Protein AF-A0A699URT3-F1 (afdb_monomer)

Structure (mmCIF, N/CA/C/O backbone):
data_AF-A0A699URT3-F1
#
_entry.id   AF-A0A699URT3-F1
#
loop_
_atom_site.group_PDB
_atom_site.id
_atom_site.type_symbol
_atom_site.label_atom_id
_atom_site.label_alt_id
_atom_site.label_comp_id
_atom_site.label_asym_id
_atom_site.label_entity_id
_atom_site.label_seq_id
_atom_site.pdbx_PDB_ins_code
_atom_site.Cartn_x
_atom_site.Cartn_y
_atom_site.Cartn_z
_atom_site.occupancy
_atom_site.B_iso_or_equiv
_atom_site.auth_seq_id
_atom_site.auth_comp_id
_atom_site.auth_asym_id
_atom_site.auth_atom_id
_atom_site.pdbx_PDB_model_num
ATOM 1 N N . MET A 1 1 ? 2.786 -11.231 -9.182 1.00 85.75 1 MET A N 1
ATOM 2 C CA . MET A 1 1 ? 2.838 -10.419 -7.949 1.00 85.75 1 MET A CA 1
ATOM 3 C C . MET A 1 1 ? 1.436 -10.346 -7.384 1.00 85.75 1 MET A C 1
ATOM 5 O O . MET A 1 1 ? 0.506 -10.224 -8.167 1.00 85.75 1 MET A O 1
ATOM 9 N N . VAL A 1 2 ? 1.276 -10.457 -6.072 1.00 87.81 2 VAL A N 1
ATOM 10 C CA . VAL A 1 2 ? -0.010 -10.226 -5.401 1.00 87.81 2 VAL A CA 1
ATOM 11 C C . VAL A 1 2 ? 0.195 -9.048 -4.465 1.00 87.81 2 VAL A C 1
ATOM 13 O O . VAL A 1 2 ? 1.215 -9.009 -3.779 1.00 87.81 2 VAL A O 1
ATOM 16 N N . SER A 1 3 ? -0.724 -8.092 -4.506 1.00 89.94 3 SER A N 1
ATOM 17 C CA . SER A 1 3 ? -0.777 -6.948 -3.606 1.00 89.94 3 SER A CA 1
ATOM 18 C C . SER A 1 3 ? -2.126 -6.886 -2.899 1.00 89.94 3 SER A C 1
ATOM 20 O O . SER A 1 3 ? -3.104 -7.464 -3.379 1.00 89.94 3 SER A O 1
ATOM 22 N N . ARG A 1 4 ? -2.176 -6.212 -1.751 1.00 89.62 4 ARG A N 1
ATOM 23 C CA . ARG A 1 4 ? -3.406 -5.988 -0.987 1.00 89.62 4 ARG A CA 1
ATOM 24 C C . ARG A 1 4 ? -3.697 -4.499 -0.954 1.00 89.62 4 ARG A C 1
ATOM 26 O O . ARG A 1 4 ? -2.867 -3.749 -0.473 1.00 89.62 4 ARG A O 1
ATOM 33 N N . MET A 1 5 ? -4.827 -4.070 -1.493 1.00 90.25 5 MET A N 1
ATOM 34 C CA . MET A 1 5 ? -5.287 -2.688 -1.345 1.00 90.25 5 MET A CA 1
ATOM 35 C C . MET A 1 5 ? -6.017 -2.594 -0.014 1.00 90.25 5 MET A C 1
ATOM 37 O O . MET A 1 5 ? -6.822 -3.472 0.272 1.00 90.25 5 MET A O 1
ATOM 41 N N . THR A 1 6 ? -5.704 -1.598 0.811 1.00 89.19 6 THR A N 1
ATOM 42 C CA . THR A 1 6 ? -6.333 -1.441 2.127 1.00 89.19 6 THR A CA 1
ATOM 43 C C . THR A 1 6 ? -7.183 -0.195 2.186 1.00 89.19 6 THR A C 1
ATOM 45 O O . THR A 1 6 ? -6.766 0.849 1.699 1.00 89.19 6 THR A O 1
ATOM 48 N N . ASP A 1 7 ? -8.314 -0.288 2.867 1.00 88.44 7 ASP A N 1
ATOM 49 C CA . ASP A 1 7 ? -9.131 0.870 3.206 1.00 88.44 7 ASP A CA 1
ATOM 50 C C . ASP A 1 7 ? -9.565 0.803 4.672 1.00 88.44 7 ASP A C 1
ATOM 52 O O . ASP A 1 7 ? -9.723 -0.285 5.240 1.00 88.44 7 ASP A O 1
ATOM 56 N N . PHE A 1 8 ? -9.734 1.970 5.293 1.00 87.19 8 PHE A N 1
ATOM 57 C CA . PHE A 1 8 ? -10.317 2.082 6.624 1.00 87.19 8 PHE A CA 1
ATOM 58 C C . PHE A 1 8 ? -11.754 2.575 6.491 1.00 87.19 8 PHE A C 1
ATOM 60 O O . PHE A 1 8 ? -12.019 3.746 6.227 1.00 87.19 8 PHE A O 1
ATOM 67 N N . THR A 1 9 ? -12.686 1.645 6.657 1.00 85.88 9 THR A N 1
ATOM 68 C CA . THR A 1 9 ? -14.095 1.869 6.337 1.00 85.88 9 THR A CA 1
ATOM 69 C C . THR A 1 9 ? -14.813 2.746 7.359 1.00 85.88 9 THR A C 1
ATOM 71 O O . THR A 1 9 ? -14.392 2.889 8.508 1.00 85.88 9 THR A O 1
ATOM 74 N N . SER A 1 10 ? -15.991 3.252 6.982 1.00 81.94 10 SER A N 1
ATOM 75 C CA . SER A 1 10 ? -16.908 3.939 7.904 1.00 81.94 10 SER A CA 1
ATOM 76 C C . SER A 1 10 ? -17.372 3.073 9.081 1.00 81.94 10 SER A C 1
ATOM 78 O O . SER A 1 10 ? -17.813 3.612 10.094 1.00 81.94 10 SER A O 1
ATOM 80 N N . ASP A 1 11 ? -17.274 1.747 8.957 1.00 82.00 11 ASP A N 1
ATOM 81 C CA . ASP A 1 11 ? -17.579 0.798 10.032 1.00 82.00 11 ASP A CA 1
ATOM 82 C C . ASP A 1 11 ? -16.420 0.643 11.035 1.00 82.00 11 ASP A C 1
ATOM 84 O O . ASP A 1 11 ? -16.544 -0.104 12.009 1.00 82.00 11 ASP A O 1
ATOM 88 N N . LEU A 1 12 ? -15.336 1.412 10.850 1.00 82.75 12 LEU A N 1
ATOM 89 C CA . LEU A 1 12 ? -14.148 1.453 11.706 1.00 82.75 12 LEU A CA 1
ATOM 90 C C . LEU A 1 12 ? -13.385 0.122 11.691 1.00 82.75 12 LEU A C 1
ATOM 92 O O . LEU A 1 12 ? -12.865 -0.326 12.715 1.00 82.75 12 LEU A O 1
ATOM 96 N N . GLU A 1 13 ? -13.356 -0.512 10.519 1.00 83.50 13 GLU A N 1
ATOM 97 C CA . GLU A 1 13 ? -12.686 -1.781 10.251 1.00 83.50 13 GLU A CA 1
ATOM 98 C C . GLU A 1 13 ? -11.796 -1.656 9.009 1.00 83.50 13 GLU A C 1
ATOM 100 O O . GLU A 1 13 ? -12.086 -0.889 8.085 1.00 83.50 13 GLU A O 1
ATOM 105 N N . ILE A 1 14 ? -10.714 -2.439 8.985 1.00 86.88 14 ILE A N 1
ATOM 106 C CA . ILE A 1 14 ? -9.826 -2.529 7.823 1.00 86.88 14 ILE A CA 1
ATOM 107 C C . ILE A 1 14 ? -10.409 -3.515 6.816 1.00 86.88 14 ILE A C 1
ATOM 109 O O . ILE A 1 14 ? -10.566 -4.705 7.124 1.00 86.88 14 ILE A O 1
ATOM 113 N N . ASN A 1 15 ? -10.628 -3.036 5.598 1.00 88.06 15 ASN A N 1
ATOM 114 C CA . ASN A 1 15 ? -10.869 -3.879 4.436 1.00 88.06 15 ASN A CA 1
ATOM 115 C C . ASN A 1 15 ? -9.570 -4.095 3.663 1.00 88.06 15 ASN A C 1
ATOM 117 O O . ASN A 1 15 ? -8.697 -3.225 3.644 1.00 88.06 15 ASN A O 1
ATOM 121 N N . ASP A 1 16 ? -9.428 -5.284 3.076 1.00 88.62 16 ASP A N 1
ATOM 122 C CA . ASP A 1 16 ? -8.301 -5.604 2.209 1.00 88.62 16 ASP A CA 1
ATOM 123 C C . ASP A 1 16 ? -8.732 -6.393 0.974 1.00 88.62 16 ASP A C 1
ATOM 125 O O . ASP A 1 16 ? -9.229 -7.514 1.094 1.00 88.62 16 ASP A O 1
ATOM 129 N N . ASP A 1 17 ? -8.455 -5.834 -0.202 1.00 90.31 17 ASP A N 1
ATOM 130 C CA . ASP A 1 17 ? -8.820 -6.419 -1.491 1.00 90.31 17 ASP A CA 1
ATOM 131 C C . ASP A 1 17 ? -7.587 -6.894 -2.248 1.00 90.31 17 ASP A C 1
ATOM 133 O O . ASP A 1 17 ? -6.513 -6.281 -2.222 1.00 90.31 17 ASP A O 1
ATOM 137 N N . GLN A 1 18 ? -7.703 -8.054 -2.898 1.00 90.62 18 GLN A N 1
ATOM 138 C CA . GLN A 1 18 ? -6.576 -8.643 -3.606 1.00 90.62 18 GLN A CA 1
ATOM 139 C C . GLN A 1 18 ? -6.409 -8.018 -4.992 1.00 90.62 18 GLN A C 1
ATOM 141 O O . GLN A 1 18 ? -7.290 -8.113 -5.840 1.00 90.62 18 GLN A O 1
ATOM 146 N N . LEU A 1 19 ? -5.211 -7.503 -5.266 1.00 92.31 19 LEU A N 1
ATOM 147 C CA . LEU A 1 19 ? -4.775 -7.116 -6.601 1.00 92.31 19 LEU A CA 1
ATOM 148 C C . LEU A 1 19 ? -3.691 -8.080 -7.089 1.00 92.31 19 LEU A C 1
ATOM 150 O O . LEU A 1 19 ? -2.553 -8.067 -6.616 1.00 92.31 19 LEU A O 1
ATOM 154 N N . SER A 1 20 ? -4.015 -8.918 -8.069 1.00 93.62 20 SER A N 1
ATOM 155 C CA . SER A 1 20 ? -3.034 -9.814 -8.691 1.00 93.62 20 SER A CA 1
ATOM 156 C C . SER A 1 20 ? -2.477 -9.178 -9.958 1.00 93.62 20 SER A C 1
ATOM 158 O O . SER A 1 20 ? -3.224 -8.873 -10.880 1.00 93.62 20 SER A O 1
ATOM 160 N N . ILE A 1 21 ? -1.159 -9.003 -10.019 1.00 93.94 21 ILE A N 1
ATOM 161 C CA . ILE A 1 21 ? -0.447 -8.353 -11.122 1.00 93.94 21 ILE A CA 1
ATOM 162 C C . ILE A 1 21 ? 0.454 -9.376 -11.815 1.00 93.94 21 ILE A C 1
ATOM 164 O O . ILE A 1 21 ? 1.344 -9.974 -11.197 1.00 93.94 21 ILE A O 1
ATOM 168 N N . PHE A 1 22 ? 0.269 -9.539 -13.120 1.00 93.56 22 PHE A N 1
ATOM 169 C CA . PHE A 1 22 ? 1.119 -10.349 -13.983 1.00 93.56 22 PHE A CA 1
ATOM 170 C C . PHE A 1 22 ? 1.717 -9.475 -15.084 1.00 93.56 22 PHE A C 1
ATOM 172 O O . PHE A 1 22 ? 0.995 -8.766 -15.777 1.00 93.56 22 PHE A O 1
ATOM 179 N N . THR A 1 23 ? 3.038 -9.503 -15.243 1.00 91.06 23 THR A N 1
ATOM 180 C CA . THR A 1 23 ? 3.749 -8.655 -16.207 1.00 91.06 23 THR A CA 1
ATOM 181 C C . THR A 1 23 ? 4.506 -9.509 -17.212 1.00 91.06 23 THR A C 1
ATOM 183 O O . THR A 1 23 ? 5.104 -10.524 -16.855 1.00 91.06 23 THR A O 1
ATOM 186 N N . GLY A 1 24 ? 4.450 -9.099 -18.474 1.00 88.62 24 GLY A N 1
ATOM 187 C CA . GLY A 1 24 ? 5.199 -9.689 -19.575 1.00 88.62 24 GLY A CA 1
ATOM 188 C C . GLY A 1 24 ? 6.037 -8.641 -20.312 1.00 88.62 24 GLY A C 1
ATOM 189 O O . GLY A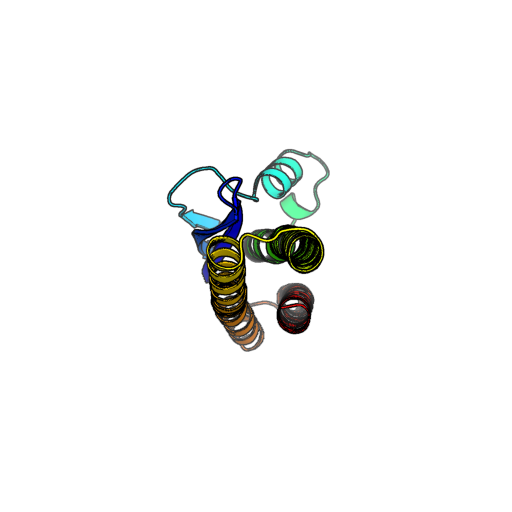 1 24 ? 6.142 -7.496 -19.864 1.00 88.62 24 GLY A O 1
ATOM 190 N N . PRO A 1 25 ? 6.605 -8.988 -21.481 1.00 86.75 25 PRO A N 1
ATOM 191 C CA . PRO A 1 25 ? 7.518 -8.107 -22.217 1.00 86.75 25 PRO A CA 1
ATOM 192 C C . PRO A 1 25 ? 6.926 -6.741 -22.594 1.00 86.75 25 PRO A C 1
ATOM 194 O O . PRO A 1 25 ? 7.654 -5.760 -22.706 1.00 86.75 25 PRO A O 1
ATOM 197 N N . ASN A 1 26 ? 5.609 -6.669 -22.804 1.00 91.00 26 ASN A N 1
ATOM 198 C CA . ASN A 1 26 ? 4.914 -5.464 -23.264 1.00 91.00 26 ASN A CA 1
ATOM 199 C C . ASN A 1 26 ? 3.485 -5.317 -22.712 1.00 91.00 26 ASN A C 1
ATOM 201 O O . ASN A 1 26 ? 2.716 -4.505 -23.221 1.00 91.00 26 ASN A O 1
ATOM 205 N N . TYR A 1 27 ? 3.112 -6.098 -21.699 1.00 92.44 27 TYR A N 1
ATOM 206 C CA . TYR A 1 27 ? 1.777 -6.057 -21.110 1.00 92.44 27 TYR A CA 1
ATOM 207 C C . TYR A 1 27 ? 1.837 -6.194 -19.593 1.00 92.44 27 TYR A C 1
ATOM 209 O O . TYR A 1 27 ? 2.775 -6.773 -19.044 1.00 92.44 27 TYR A O 1
ATOM 217 N N . VAL A 1 28 ? 0.797 -5.686 -18.939 1.00 94.69 28 VAL A N 1
ATOM 218 C CA . VAL A 1 28 ? 0.508 -5.921 -17.526 1.00 94.69 28 VAL A CA 1
ATOM 219 C C . VAL A 1 28 ? -0.959 -6.317 -17.425 1.00 94.69 28 VAL A C 1
ATOM 221 O O . VAL A 1 28 ? -1.824 -5.619 -17.950 1.00 94.69 28 VAL A O 1
ATOM 224 N N . LEU A 1 29 ? -1.225 -7.457 -16.798 1.00 95.12 29 LEU A N 1
ATOM 225 C CA . LEU A 1 29 ? -2.560 -7.945 -16.481 1.00 95.12 29 LEU A CA 1
ATOM 226 C C . LEU A 1 29 ? -2.803 -7.736 -14.990 1.00 95.12 29 LEU A C 1
ATOM 228 O O . LEU A 1 29 ? -1.973 -8.138 -14.172 1.00 95.12 29 LEU A O 1
ATOM 232 N N . CYS A 1 30 ? -3.940 -7.134 -14.659 1.00 93.75 30 CYS A N 1
ATOM 233 C CA . CYS A 1 30 ? -4.399 -6.942 -13.291 1.00 93.75 30 CYS A CA 1
ATOM 234 C C . CYS A 1 30 ? -5.710 -7.700 -13.091 1.00 93.75 30 CYS A C 1
ATOM 236 O O . CYS A 1 30 ? -6.601 -7.615 -13.937 1.00 93.75 30 CYS A O 1
ATOM 238 N N . PHE A 1 31 ? -5.822 -8.414 -11.977 1.00 93.00 31 PHE A N 1
ATOM 239 C CA . PHE A 1 31 ? -7.044 -9.082 -11.540 1.00 93.00 31 PHE A CA 1
ATOM 240 C C . PHE A 1 31 ? -7.416 -8.538 -10.165 1.00 93.00 31 PHE A C 1
ATOM 242 O O . PHE A 1 31 ? -6.572 -8.542 -9.268 1.00 93.00 31 PHE A O 1
ATOM 249 N N . GLN A 1 32 ? -8.653 -8.074 -10.039 1.00 90.56 32 GLN A N 1
ATOM 250 C CA . GLN A 1 32 ? -9.235 -7.494 -8.833 1.00 90.56 32 GLN A CA 1
ATOM 251 C C . GLN A 1 32 ? -10.646 -8.052 -8.650 1.00 90.56 32 GLN A C 1
ATOM 253 O O . GLN A 1 32 ? -11.290 -8.405 -9.644 1.00 90.56 32 GLN A O 1
ATOM 258 N N . ASP A 1 33 ? -11.083 -8.166 -7.398 1.00 82.25 33 ASP A N 1
ATOM 259 C CA . ASP A 1 33 ? -12.392 -8.731 -7.057 1.00 82.25 33 ASP A CA 1
ATOM 260 C C . ASP A 1 33 ? -13.530 -7.724 -7.312 1.00 82.25 33 ASP A C 1
ATOM 262 O O . ASP A 1 33 ? -14.583 -8.105 -7.828 1.00 82.25 33 ASP A O 1
ATOM 266 N N . ASP A 1 34 ? -13.293 -6.435 -7.054 1.00 82.69 34 ASP A N 1
ATOM 267 C CA . ASP A 1 34 ? -14.198 -5.330 -7.376 1.00 82.69 34 ASP A CA 1
ATOM 268 C C . ASP A 1 34 ? -13.460 -4.138 -8.034 1.00 82.69 34 ASP A C 1
ATOM 270 O O . ASP A 1 34 ? -12.318 -4.257 -8.484 1.00 82.69 34 ASP A O 1
ATOM 274 N N . TYR A 1 35 ? -14.154 -3.011 -8.219 1.00 78.19 35 TYR A N 1
ATOM 275 C CA . TYR A 1 35 ? -13.610 -1.794 -8.840 1.00 78.19 35 TYR A CA 1
ATOM 276 C C . TYR A 1 35 ? -13.411 -0.638 -7.845 1.00 78.19 35 TYR A C 1
ATOM 278 O O . TYR A 1 35 ? -13.098 0.470 -8.288 1.00 78.19 35 TYR A O 1
ATOM 286 N N . ASP A 1 36 ? -13.566 -0.879 -6.540 1.00 82.50 36 ASP A N 1
ATOM 287 C CA . ASP A 1 36 ? -13.221 0.104 -5.508 1.00 82.50 36 ASP A CA 1
ATOM 288 C C . ASP A 1 36 ? -11.714 0.004 -5.230 1.00 82.50 36 ASP A C 1
ATOM 290 O O . ASP A 1 36 ? -11.244 -0.658 -4.313 1.00 82.50 36 ASP A O 1
ATOM 294 N N . ASP A 1 37 ? -10.922 0.642 -6.097 1.00 86.94 37 ASP A N 1
ATOM 295 C CA . ASP A 1 37 ? -9.463 0.552 -6.071 1.00 86.94 37 ASP A CA 1
ATOM 296 C C . ASP A 1 37 ? -8.759 1.907 -5.923 1.00 86.94 37 ASP A C 1
ATOM 298 O O . ASP A 1 37 ? -9.271 2.976 -6.263 1.00 86.94 37 ASP A O 1
ATOM 302 N N . CYS A 1 38 ? -7.505 1.863 -5.469 1.00 88.94 38 CYS A N 1
ATOM 303 C CA . CYS A 1 38 ? -6.652 3.044 -5.344 1.00 88.94 38 CYS A CA 1
ATOM 304 C C . CYS A 1 38 ? -5.955 3.442 -6.664 1.00 88.94 38 CYS A C 1
ATOM 306 O O . CYS A 1 38 ? -5.127 4.358 -6.701 1.00 88.94 38 CYS A O 1
ATOM 308 N N . LEU A 1 39 ? -6.276 2.783 -7.786 1.00 91.19 39 LEU A N 1
ATOM 309 C CA . LEU A 1 39 ? -5.504 2.870 -9.031 1.00 91.19 39 LEU A CA 1
ATOM 310 C C . LEU A 1 39 ? -5.900 4.058 -9.916 1.00 91.19 39 LEU A C 1
ATOM 312 O O . LEU A 1 39 ? -5.243 4.318 -10.932 1.00 91.19 39 LEU A O 1
ATOM 316 N N . GLU A 1 40 ? -6.934 4.820 -9.555 1.00 91.12 40 GLU A N 1
ATOM 317 C CA . GLU A 1 40 ? -7.417 5.948 -10.360 1.00 91.12 40 GLU A CA 1
ATOM 318 C C . GLU A 1 40 ? -6.340 7.024 -10.568 1.00 91.12 40 GLU A C 1
ATOM 320 O O . GLU A 1 40 ? -6.227 7.604 -11.652 1.00 91.12 40 GLU A O 1
ATOM 325 N N . VAL A 1 41 ? -5.462 7.224 -9.578 1.00 90.00 41 VAL A N 1
ATOM 326 C CA . VAL A 1 41 ? -4.291 8.108 -9.695 1.00 90.00 41 VAL A CA 1
ATOM 327 C C . VAL A 1 41 ? -3.393 7.664 -10.854 1.00 90.00 41 VAL A C 1
ATOM 329 O O . VAL A 1 41 ? -2.956 8.488 -11.665 1.00 90.00 41 VAL A O 1
ATOM 332 N N . LEU A 1 42 ? -3.161 6.357 -10.991 1.00 90.94 42 LEU A N 1
ATOM 333 C CA . LEU A 1 42 ? -2.364 5.794 -12.074 1.00 90.94 42 LEU A CA 1
ATOM 334 C C . LEU A 1 42 ? -3.091 5.887 -13.422 1.00 90.94 42 LEU A C 1
ATOM 336 O O . LEU A 1 42 ? -2.477 6.259 -14.426 1.00 90.94 42 LEU A O 1
ATOM 340 N N . ARG A 1 43 ? -4.404 5.621 -13.457 1.00 91.50 43 ARG A N 1
ATOM 341 C CA . ARG A 1 43 ? -5.223 5.772 -14.675 1.00 91.50 43 ARG A CA 1
ATOM 342 C C . ARG A 1 43 ? -5.193 7.206 -15.190 1.00 91.50 43 ARG A C 1
ATOM 344 O O . ARG A 1 43 ? -4.994 7.426 -16.385 1.00 91.50 43 ARG A O 1
ATOM 351 N N . ASN A 1 44 ? -5.301 8.188 -14.301 1.00 91.06 44 ASN A N 1
ATOM 352 C CA . ASN A 1 44 ? -5.204 9.603 -14.651 1.00 91.06 44 ASN A CA 1
ATOM 353 C C . ASN A 1 44 ? -3.815 9.965 -15.185 1.00 91.06 44 ASN A C 1
ATOM 355 O O . ASN A 1 44 ? -3.711 10.623 -16.226 1.00 91.06 44 ASN A O 1
ATOM 359 N N . ARG A 1 45 ? -2.743 9.448 -14.567 1.00 89.25 45 ARG A N 1
ATOM 360 C CA . ARG A 1 45 ? -1.378 9.576 -15.104 1.00 89.25 45 ARG A CA 1
ATOM 361 C C . ARG A 1 45 ? -1.247 8.944 -16.494 1.00 89.25 45 ARG A C 1
ATOM 363 O O . ARG A 1 45 ? -0.540 9.500 -17.322 1.00 89.25 45 ARG A O 1
ATOM 370 N N . LEU A 1 46 ? -1.908 7.826 -16.796 1.00 88.75 46 LEU A N 1
ATOM 371 C CA . LEU A 1 4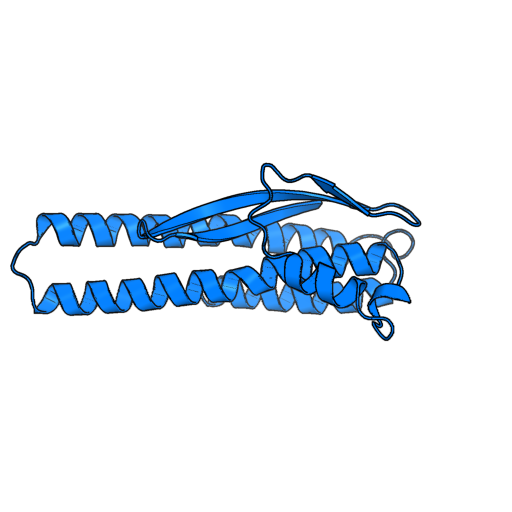6 ? -1.873 7.199 -18.130 1.00 88.75 46 LEU A CA 1
ATOM 372 C C . LEU A 1 46 ? -2.689 7.954 -19.188 1.00 88.75 46 LEU A C 1
ATOM 374 O O . LEU A 1 46 ? -2.317 7.944 -20.367 1.00 88.75 46 LEU A O 1
ATOM 378 N N . ARG A 1 47 ? -3.795 8.592 -18.789 1.00 90.25 47 ARG A N 1
ATOM 379 C CA . ARG A 1 47 ? -4.636 9.423 -19.669 1.00 90.25 47 ARG A CA 1
ATOM 380 C C . ARG A 1 47 ? -3.951 10.745 -20.034 1.00 90.25 47 ARG A C 1
ATOM 382 O O . ARG A 1 47 ? -4.197 11.278 -21.113 1.00 90.25 47 ARG A O 1
ATOM 389 N N . ALA A 1 48 ? -3.063 11.257 -19.180 1.00 89.25 48 ALA A N 1
ATOM 390 C CA . ALA A 1 48 ? -2.305 12.476 -19.444 1.00 89.25 48 ALA A CA 1
ATOM 391 C C . ALA A 1 48 ? -1.258 12.289 -20.567 1.00 89.25 48 ALA A C 1
ATOM 393 O O . ALA A 1 48 ? -0.368 11.439 -20.492 1.00 89.25 48 ALA A O 1
ATOM 394 N N . ASN A 1 49 ? -1.316 13.138 -21.600 1.00 72.06 49 ASN A N 1
ATOM 395 C CA . ASN A 1 49 ? -0.485 13.015 -22.811 1.00 72.06 49 ASN A CA 1
ATOM 396 C C . ASN A 1 49 ? 1.033 13.177 -22.585 1.00 72.06 49 ASN A C 1
ATOM 398 O O . ASN A 1 49 ? 1.820 12.653 -23.370 1.00 72.06 49 ASN A O 1
ATOM 402 N N . LEU A 1 50 ? 1.456 13.875 -21.526 1.00 73.75 50 LEU A N 1
ATOM 403 C CA . LEU A 1 50 ? 2.871 14.144 -21.212 1.00 73.75 50 LEU A CA 1
ATOM 404 C C . LEU A 1 50 ? 3.458 13.202 -20.150 1.00 73.75 50 LEU A C 1
ATOM 406 O O . LEU A 1 50 ? 4.553 13.435 -19.643 1.00 73.75 50 LEU A O 1
ATOM 410 N N . SER A 1 51 ? 2.739 12.139 -19.796 1.00 77.44 51 SER A N 1
ATOM 411 C CA . SER A 1 51 ? 3.149 11.242 -18.724 1.00 77.44 51 SER A CA 1
ATOM 412 C C . SER A 1 51 ? 4.392 10.430 -19.077 1.00 77.44 51 SER A C 1
ATOM 414 O O . SER A 1 51 ? 4.424 9.714 -20.080 1.00 77.44 51 SER A O 1
ATOM 416 N N . GLN A 1 52 ? 5.401 10.485 -18.205 1.00 78.56 52 GLN A N 1
ATOM 417 C CA . GLN A 1 52 ? 6.596 9.638 -18.294 1.00 78.56 52 GLN A CA 1
ATOM 418 C C . GLN A 1 52 ? 6.241 8.146 -18.252 1.00 78.56 52 GLN A C 1
ATOM 420 O O . GLN A 1 52 ? 6.909 7.342 -18.894 1.00 78.56 52 GLN A O 1
ATOM 425 N N . LEU A 1 53 ? 5.141 7.787 -17.581 1.00 82.81 53 LEU A N 1
ATOM 426 C CA . LEU A 1 53 ? 4.643 6.416 -17.469 1.00 82.81 53 LEU A CA 1
ATOM 427 C C . LEU A 1 53 ? 4.371 5.780 -18.844 1.00 82.81 53 LEU A C 1
ATOM 429 O O . LEU A 1 53 ? 4.645 4.602 -19.034 1.00 82.81 53 LEU A O 1
ATOM 433 N N . ARG A 1 54 ? 3.916 6.569 -19.832 1.00 83.25 54 ARG A N 1
ATOM 434 C CA . ARG A 1 54 ? 3.671 6.097 -21.211 1.00 83.25 54 ARG A CA 1
ATOM 435 C C . ARG A 1 54 ? 4.945 5.774 -21.993 1.00 83.25 54 ARG A C 1
ATOM 437 O O . ARG A 1 54 ? 4.872 5.097 -23.011 1.00 83.25 54 ARG A O 1
ATOM 444 N N . ARG A 1 55 ? 6.092 6.310 -21.568 1.00 84.62 55 ARG A N 1
ATOM 445 C CA . ARG A 1 55 ? 7.387 6.153 -22.252 1.00 84.62 55 ARG A CA 1
ATOM 446 C C . ARG A 1 55 ? 8.245 5.041 -21.647 1.00 84.62 55 ARG A C 1
ATOM 448 O O . ARG A 1 55 ? 9.325 4.768 -22.159 1.00 84.62 55 ARG A O 1
ATOM 455 N N . LYS A 1 56 ? 7.800 4.447 -20.540 1.00 87.00 56 LYS A N 1
ATOM 456 C CA . LYS A 1 56 ? 8.528 3.430 -19.780 1.00 87.00 56 LYS A CA 1
ATOM 457 C C . LYS A 1 56 ? 8.036 2.021 -20.141 1.00 87.00 56 LYS A C 1
ATOM 459 O O . LYS A 1 56 ? 7.024 1.858 -20.816 1.00 87.00 56 LYS A O 1
ATOM 464 N N . SER A 1 57 ? 8.783 1.002 -19.718 1.00 89.50 57 SER A N 1
ATOM 465 C CA . SER A 1 57 ? 8.470 -0.406 -19.992 1.00 89.50 57 SER A CA 1
ATOM 466 C C . SER A 1 57 ? 7.242 -0.904 -19.214 1.00 89.50 57 SER A C 1
ATOM 468 O O . SER A 1 57 ? 6.840 -0.311 -18.211 1.00 89.50 57 SER A O 1
ATOM 470 N N . SER A 1 58 ? 6.680 -2.048 -19.623 1.00 91.06 58 SER A N 1
ATOM 471 C CA . SER A 1 58 ? 5.642 -2.762 -18.856 1.00 91.06 58 SER A CA 1
ATOM 472 C C . SER A 1 58 ? 6.094 -3.094 -17.429 1.00 91.06 58 SER A C 1
ATOM 474 O O . SER A 1 58 ? 5.299 -3.020 -16.496 1.00 91.06 58 SER A O 1
ATOM 476 N N . GLY A 1 59 ? 7.385 -3.388 -17.235 1.00 91.38 59 GLY A N 1
ATOM 477 C CA . GLY A 1 59 ? 7.977 -3.585 -15.911 1.00 91.38 59 GLY A CA 1
ATOM 478 C C . GLY A 1 59 ? 7.836 -2.354 -15.013 1.00 91.38 59 GLY A C 1
ATOM 479 O O . GLY A 1 59 ? 7.473 -2.484 -13.848 1.00 91.38 59 GLY A O 1
ATOM 480 N N . TYR A 1 60 ? 8.025 -1.151 -15.564 1.00 92.31 60 TYR A N 1
ATOM 481 C CA . TYR A 1 60 ? 7.813 0.088 -14.813 1.00 92.31 60 TYR A CA 1
ATOM 482 C C . TYR A 1 60 ? 6.337 0.323 -14.476 1.00 92.31 60 TYR A C 1
ATOM 484 O O . TYR A 1 60 ? 6.033 0.803 -13.390 1.00 92.31 60 TYR A O 1
ATOM 492 N N . LEU A 1 61 ? 5.407 -0.046 -15.364 1.00 92.69 61 LEU A N 1
ATOM 493 C CA . LEU A 1 61 ? 3.976 0.017 -15.054 1.00 92.69 61 LEU A CA 1
ATOM 494 C C . LEU A 1 61 ? 3.606 -0.933 -13.902 1.00 92.69 61 LEU A C 1
ATOM 496 O O . LEU A 1 61 ? 2.836 -0.557 -13.025 1.00 92.69 61 LEU A O 1
ATOM 500 N N . ALA A 1 62 ? 4.176 -2.139 -13.882 1.00 93.44 62 ALA A N 1
ATOM 501 C CA . ALA A 1 62 ? 3.970 -3.1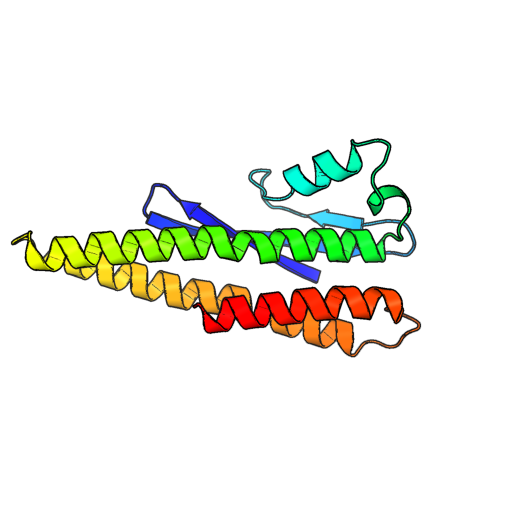05 -12.804 1.00 93.44 62 ALA A CA 1
ATOM 502 C C . ALA A 1 62 ? 4.545 -2.621 -11.458 1.00 93.44 62 ALA A C 1
ATOM 504 O O . ALA A 1 62 ? 3.910 -2.806 -10.417 1.00 93.44 62 ALA A O 1
ATOM 505 N N . TYR A 1 63 ? 5.704 -1.953 -11.487 1.00 93.25 63 TYR A N 1
ATOM 506 C CA . TYR A 1 63 ? 6.228 -1.212 -10.339 1.00 93.25 63 TYR A CA 1
ATOM 507 C C . TYR A 1 63 ? 5.244 -0.122 -9.898 1.00 93.25 63 TYR A C 1
ATOM 509 O O . TYR A 1 63 ? 4.816 -0.142 -8.754 1.00 93.25 63 TYR A O 1
ATOM 517 N N . ALA A 1 64 ? 4.815 0.760 -10.805 1.00 93.06 64 ALA A N 1
ATOM 518 C CA . ALA A 1 64 ? 3.950 1.890 -10.469 1.00 93.06 64 ALA A CA 1
ATOM 519 C C . ALA A 1 64 ? 2.589 1.459 -9.893 1.00 93.06 64 ALA A C 1
ATOM 521 O O . ALA A 1 64 ? 2.037 2.148 -9.045 1.00 93.06 64 ALA A O 1
ATOM 522 N N . LEU A 1 65 ? 2.046 0.318 -10.332 1.00 93.19 65 LEU A N 1
ATOM 523 C CA . LEU A 1 65 ? 0.868 -0.293 -9.709 1.00 93.19 65 LEU A CA 1
ATOM 524 C C . LEU A 1 65 ? 1.150 -0.724 -8.266 1.00 93.19 65 LEU A C 1
ATOM 526 O O . LEU A 1 65 ? 0.340 -0.470 -7.388 1.00 93.19 65 LEU A O 1
ATOM 530 N N . THR A 1 66 ? 2.292 -1.370 -8.028 1.00 92.38 66 THR A N 1
ATOM 531 C CA . THR A 1 66 ? 2.691 -1.827 -6.687 1.00 92.38 66 THR A CA 1
ATOM 532 C C . THR A 1 66 ? 2.929 -0.642 -5.748 1.00 92.38 66 THR A C 1
ATOM 534 O O . THR A 1 66 ? 2.461 -0.660 -4.618 1.00 92.38 66 THR A O 1
ATOM 537 N N . ASP A 1 67 ? 3.601 0.394 -6.243 1.00 92.31 67 ASP A N 1
ATOM 538 C CA . ASP A 1 67 ? 3.909 1.638 -5.533 1.00 92.31 67 ASP A CA 1
ATOM 539 C C . ASP A 1 67 ? 2.638 2.364 -5.077 1.00 92.31 67 ASP A C 1
ATOM 541 O O . ASP A 1 67 ? 2.493 2.684 -3.906 1.00 92.31 67 ASP A O 1
ATOM 545 N N . VAL A 1 68 ? 1.643 2.497 -5.963 1.00 92.69 68 VAL A N 1
ATOM 546 C CA . VAL A 1 68 ? 0.346 3.103 -5.613 1.00 92.69 68 VAL A CA 1
ATOM 547 C C . VAL A 1 68 ? -0.388 2.314 -4.526 1.00 92.69 68 VAL A C 1
ATOM 549 O O . VAL A 1 68 ? -1.038 2.920 -3.678 1.00 92.69 68 VAL A O 1
ATOM 552 N N . VAL A 1 69 ? -0.289 0.979 -4.522 1.00 92.00 69 VAL A N 1
ATOM 553 C CA . VAL A 1 69 ? -0.875 0.167 -3.445 1.00 92.00 69 VAL A CA 1
ATOM 554 C C . VAL A 1 69 ? -0.159 0.415 -2.115 1.00 92.00 69 VAL A C 1
ATOM 556 O O . VAL A 1 69 ? -0.829 0.607 -1.106 1.00 92.00 69 VAL A O 1
ATOM 559 N N . LEU A 1 70 ? 1.177 0.461 -2.115 1.00 91.06 70 LEU A N 1
ATOM 560 C CA . LEU A 1 70 ? 1.969 0.761 -0.916 1.00 91.06 70 LEU A CA 1
ATOM 561 C C . LEU A 1 70 ? 1.698 2.166 -0.383 1.00 91.06 70 LEU A C 1
ATOM 563 O O . LEU A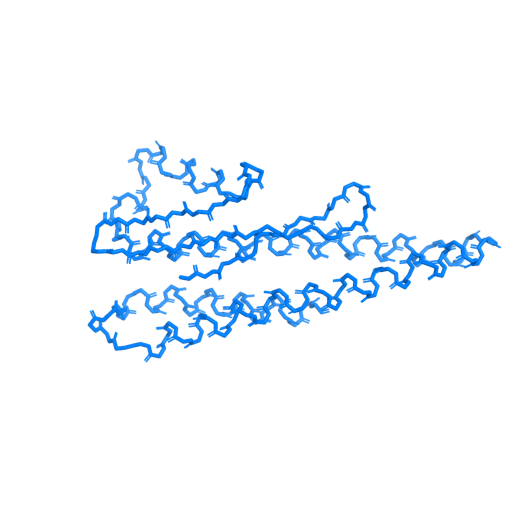 1 70 ? 1.516 2.338 0.815 1.00 91.06 70 LEU A O 1
ATOM 567 N N . ASP A 1 71 ? 1.623 3.165 -1.256 1.00 90.38 71 ASP A N 1
ATOM 568 C CA . ASP A 1 71 ? 1.303 4.537 -0.867 1.00 90.38 71 ASP A CA 1
ATOM 569 C C . ASP A 1 71 ? -0.081 4.621 -0.207 1.00 90.38 71 ASP A C 1
ATOM 571 O O . ASP A 1 71 ? -0.309 5.451 0.674 1.00 90.38 71 ASP A O 1
ATOM 575 N N . HIS A 1 72 ? -1.007 3.738 -0.593 1.00 89.81 72 HIS A N 1
ATOM 576 C CA . HIS A 1 72 ? -2.348 3.683 -0.019 1.00 89.81 72 HIS A CA 1
ATOM 577 C C . HIS A 1 72 ? -2.386 3.139 1.418 1.00 89.81 72 HIS A C 1
ATOM 579 O O . HIS A 1 72 ? -3.365 3.359 2.128 1.00 89.81 72 HIS A O 1
ATOM 585 N N . TYR A 1 73 ? -1.302 2.522 1.893 1.00 90.31 73 TYR A N 1
ATOM 586 C CA . TYR A 1 73 ? -1.166 2.098 3.287 1.00 90.31 73 TYR A CA 1
ATOM 587 C C . TYR A 1 73 ? -1.098 3.287 4.245 1.00 90.31 73 TYR A C 1
ATOM 589 O O . TYR A 1 73 ? -1.670 3.225 5.332 1.00 90.31 73 TYR A O 1
ATOM 597 N N . TYR A 1 74 ? -0.473 4.397 3.844 1.00 89.62 74 TYR A N 1
ATOM 598 C CA . TYR A 1 74 ? -0.316 5.567 4.712 1.00 89.62 74 TYR A CA 1
ATOM 599 C C . TYR A 1 74 ? -1.658 6.227 5.088 1.00 89.62 74 TYR A C 1
ATOM 601 O O . TYR A 1 74 ? -1.872 6.453 6.280 1.00 89.62 74 TYR A O 1
ATOM 609 N N . PRO A 1 75 ? -2.597 6.498 4.151 1.00 90.69 75 PRO A N 1
ATOM 610 C CA . PRO A 1 75 ? -3.944 6.951 4.500 1.00 90.69 75 PRO A CA 1
ATOM 611 C C . PRO A 1 75 ? -4.685 6.008 5.454 1.00 90.69 75 PRO A C 1
ATOM 613 O O . PRO A 1 75 ? -5.282 6.478 6.421 1.00 90.69 75 PRO A O 1
ATOM 616 N N . THR A 1 76 ? -4.618 4.690 5.228 1.00 90.50 76 THR A N 1
ATOM 617 C CA . THR A 1 76 ? -5.250 3.704 6.120 1.00 90.50 76 THR A CA 1
ATOM 618 C C . THR A 1 76 ? -4.666 3.786 7.533 1.00 90.50 76 THR A C 1
ATOM 620 O O . THR A 1 76 ? -5.410 3.792 8.510 1.00 90.50 76 THR A O 1
ATOM 623 N N . MET A 1 77 ? -3.341 3.893 7.661 1.00 89.44 77 MET A N 1
ATOM 624 C CA . MET A 1 77 ? -2.673 4.024 8.960 1.00 89.44 77 MET A CA 1
ATOM 625 C C . MET A 1 77 ? -3.026 5.320 9.677 1.00 89.44 77 MET A C 1
ATOM 627 O O . MET A 1 77 ? -3.265 5.291 10.881 1.00 89.44 77 MET A O 1
ATOM 631 N N . ALA A 1 78 ? -3.079 6.436 8.948 1.00 90.88 78 ALA A N 1
ATOM 632 C CA . ALA A 1 78 ? -3.480 7.720 9.507 1.00 90.88 78 ALA A CA 1
ATOM 633 C C . ALA A 1 78 ? -4.898 7.640 10.092 1.00 90.88 78 ALA A C 1
ATOM 635 O O . ALA A 1 78 ? -5.096 7.993 11.248 1.00 90.88 78 ALA A O 1
ATOM 636 N N . ALA A 1 79 ? -5.849 7.060 9.352 1.00 91.75 79 ALA A N 1
ATOM 637 C CA . ALA A 1 79 ? -7.222 6.891 9.824 1.00 91.75 79 ALA A CA 1
ATOM 638 C C . ALA A 1 79 ? -7.328 5.982 11.067 1.00 91.75 79 ALA A C 1
ATOM 640 O O . ALA A 1 79 ? -8.114 6.255 11.974 1.00 91.75 79 ALA A O 1
ATOM 641 N N . ILE A 1 80 ? -6.514 4.921 11.145 1.00 90.25 80 ILE A N 1
ATOM 642 C CA . ILE A 1 80 ? -6.417 4.083 12.351 1.00 90.25 80 ILE A CA 1
ATOM 643 C C . ILE A 1 80 ? -5.844 4.886 13.526 1.00 90.25 80 ILE A C 1
ATOM 645 O O . ILE A 1 80 ? -6.335 4.746 14.644 1.00 90.25 80 ILE A O 1
ATOM 649 N N . GLY A 1 81 ? -4.821 5.710 13.285 1.00 90.44 81 GLY A N 1
ATOM 650 C CA . GLY A 1 81 ? -4.221 6.596 14.284 1.00 90.44 81 GLY A CA 1
ATOM 651 C C . GLY A 1 81 ? -5.235 7.581 14.859 1.00 90.44 81 GLY A C 1
ATOM 652 O O . GLY A 1 81 ? -5.450 7.587 16.069 1.00 90.44 81 GLY A O 1
ATOM 653 N N . ASP A 1 82 ? -5.939 8.308 13.990 1.00 92.00 82 ASP A N 1
ATOM 654 C CA . ASP A 1 82 ? -7.005 9.243 14.373 1.00 92.00 82 ASP A CA 1
ATOM 655 C C . ASP A 1 82 ? -8.095 8.538 15.203 1.00 92.00 82 ASP A C 1
ATOM 657 O O . ASP A 1 82 ? -8.601 9.065 16.196 1.00 92.00 82 ASP A O 1
ATOM 661 N N . TYR A 1 83 ? -8.437 7.298 14.837 1.00 91.69 83 TYR A N 1
ATOM 662 C CA . TYR A 1 83 ? -9.412 6.506 15.579 1.00 91.69 83 TYR A CA 1
ATOM 663 C C . TYR A 1 83 ? -8.907 6.057 16.959 1.00 91.69 83 TYR A C 1
ATOM 665 O O . TYR A 1 83 ? -9.689 5.985 17.910 1.00 91.69 83 TYR A O 1
ATOM 673 N N . ILE A 1 84 ? -7.613 5.755 17.100 1.00 90.38 84 ILE A N 1
ATOM 674 C CA . ILE A 1 84 ? -6.999 5.463 18.402 1.00 90.38 84 ILE A CA 1
ATOM 675 C C . ILE A 1 84 ? -7.078 6.697 19.303 1.00 90.38 84 ILE A C 1
ATOM 677 O O . ILE A 1 84 ? -7.499 6.553 20.450 1.00 90.38 84 ILE A O 1
ATOM 681 N N . GLU A 1 85 ? -6.755 7.885 18.788 1.00 90.50 85 GLU A N 1
ATOM 682 C CA . GLU A 1 85 ? -6.853 9.143 19.541 1.00 90.50 85 GLU A CA 1
ATOM 683 C C . GLU A 1 85 ? -8.291 9.392 20.039 1.00 90.50 85 GLU A C 1
ATOM 685 O O . GLU A 1 85 ? -8.506 9.669 21.220 1.00 90.50 85 GLU A O 1
ATOM 690 N N . GLU A 1 86 ? -9.304 9.173 19.190 1.00 90.00 86 GLU A N 1
ATOM 691 C CA . GLU A 1 86 ? -10.717 9.280 19.591 1.00 90.00 86 GLU A CA 1
ATOM 692 C C . GLU A 1 86 ? -11.078 8.296 20.722 1.00 90.00 86 GLU A C 1
ATOM 694 O O . GLU A 1 86 ? -11.829 8.625 21.650 1.00 90.00 86 GLU A O 1
ATOM 699 N N . LEU A 1 87 ? -10.560 7.065 20.658 1.00 88.44 87 LEU A N 1
ATOM 700 C CA . LEU A 1 87 ? -10.780 6.068 21.704 1.00 88.44 87 LEU A CA 1
ATOM 701 C C . LEU A 1 87 ? -10.091 6.453 23.014 1.00 88.44 87 LEU A C 1
ATOM 703 O O . LEU A 1 87 ? -10.664 6.204 24.076 1.00 88.44 87 LEU A O 1
ATOM 707 N N . GLU A 1 88 ? -8.901 7.048 22.962 1.00 86.50 88 GLU A N 1
ATOM 708 C CA . GLU A 1 88 ? -8.184 7.529 24.145 1.00 86.50 88 GLU A CA 1
ATOM 709 C C . GLU A 1 88 ? -8.964 8.635 24.862 1.00 86.50 88 GLU A C 1
ATOM 711 O O . GLU A 1 88 ? -9.179 8.541 26.075 1.00 86.5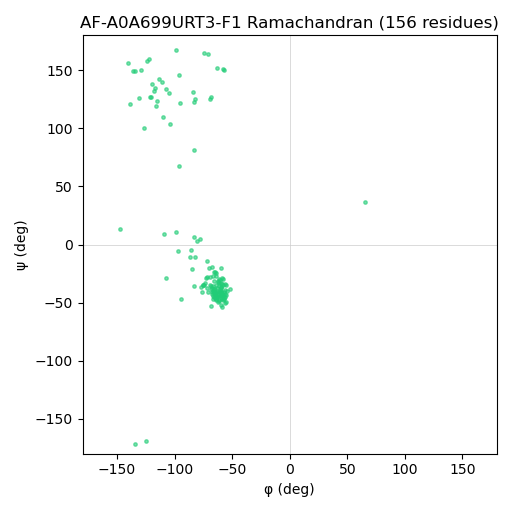0 88 GLU A O 1
ATOM 716 N N . ASP A 1 89 ? -9.503 9.607 24.126 1.00 86.50 89 ASP A N 1
ATOM 717 C CA . ASP A 1 89 ? -10.348 10.667 24.689 1.00 86.50 89 ASP A CA 1
ATOM 718 C C . ASP A 1 89 ? -11.610 10.108 25.370 1.00 86.50 89 ASP A C 1
ATOM 720 O O . ASP A 1 89 ? -12.045 10.583 26.432 1.00 86.50 89 ASP A O 1
ATOM 724 N N . GLN A 1 90 ? -12.192 9.047 24.805 1.00 85.69 90 GLN A N 1
ATOM 725 C CA . GLN A 1 90 ? -13.366 8.373 25.367 1.00 85.69 90 GLN A CA 1
ATOM 726 C C . GLN A 1 90 ? -13.069 7.621 26.671 1.00 85.69 90 GLN A C 1
ATOM 728 O O . GLN A 1 90 ? -13.966 7.509 27.512 1.00 85.69 90 GLN A O 1
ATOM 733 N N . ILE A 1 91 ? -11.832 7.154 26.892 1.00 83.44 91 ILE A N 1
ATOM 734 C CA . ILE A 1 91 ? -11.426 6.503 28.155 1.00 83.44 91 ILE A CA 1
ATOM 735 C C . ILE A 1 91 ? -11.578 7.465 29.332 1.00 83.44 91 ILE A C 1
ATOM 737 O O . ILE A 1 91 ? -12.030 7.061 30.406 1.00 83.44 91 ILE A O 1
ATOM 741 N N . PHE A 1 92 ? -11.228 8.735 29.140 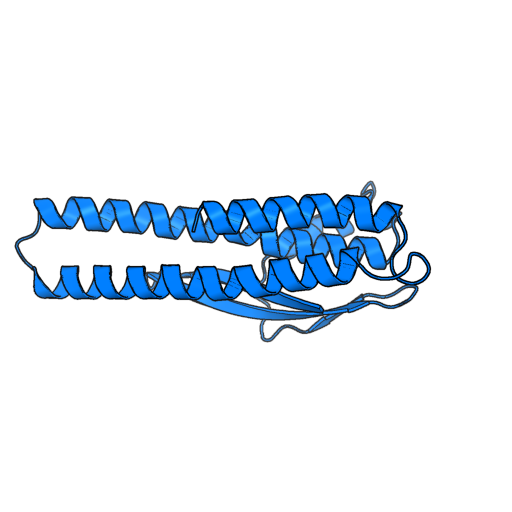1.00 76.69 92 PHE A N 1
ATOM 742 C CA . PHE A 1 92 ? -11.267 9.728 30.211 1.00 76.69 92 PHE A CA 1
ATOM 743 C C . PHE A 1 92 ? -12.650 10.364 30.400 1.00 76.69 92 PHE A C 1
ATOM 745 O O . PHE A 1 92 ? -12.936 10.894 31.477 1.00 76.69 92 PHE A O 1
ATOM 752 N N . THR A 1 93 ? -13.519 10.308 29.385 1.00 76.44 93 THR A N 1
ATOM 753 C CA . THR A 1 93 ? -14.796 11.040 29.365 1.00 76.44 93 THR A CA 1
ATOM 754 C C . THR A 1 93 ? -16.042 10.162 29.550 1.00 76.44 93 THR A C 1
ATOM 756 O O . THR A 1 93 ? -17.027 10.636 30.127 1.00 76.44 93 THR A O 1
ATOM 759 N N . GLU A 1 94 ? -16.037 8.884 29.148 1.00 66.25 94 GLU A N 1
ATOM 760 C CA . GLU A 1 94 ? -17.232 8.027 29.178 1.00 66.25 94 GLU A CA 1
ATOM 761 C C . GLU A 1 94 ? -17.219 6.936 30.269 1.00 66.25 94 GLU A C 1
ATOM 763 O O . GLU A 1 94 ? -16.298 6.139 30.398 1.00 66.25 94 GLU A O 1
ATOM 768 N N . ARG A 1 95 ? -18.337 6.784 31.001 1.00 63.97 95 ARG A N 1
ATOM 769 C CA . ARG A 1 95 ? -18.541 5.706 32.003 1.00 63.97 95 ARG A CA 1
ATOM 770 C C . ARG A 1 95 ? -18.902 4.328 31.407 1.00 63.97 95 ARG A C 1
ATOM 772 O O . ARG A 1 95 ? -19.250 3.411 32.152 1.00 63.97 95 ARG A O 1
ATOM 779 N N . ARG A 1 96 ? -18.919 4.152 30.077 1.00 64.75 96 ARG A N 1
ATOM 780 C CA . ARG A 1 96 ? -19.363 2.901 29.411 1.00 64.75 96 ARG A CA 1
ATOM 781 C C . ARG A 1 96 ? -18.192 1.980 29.054 1.00 64.75 96 ARG A C 1
ATOM 783 O O . ARG A 1 96 ? -17.958 1.657 27.890 1.00 64.75 96 ARG A O 1
ATOM 790 N N . GLU A 1 97 ? -17.546 1.451 30.087 1.00 73.62 97 GLU A N 1
ATOM 791 C CA . GLU A 1 97 ? -16.316 0.644 30.008 1.00 73.62 97 GLU A CA 1
ATOM 792 C C . GLU A 1 97 ? -16.387 -0.540 29.021 1.00 73.62 97 GLU A C 1
ATOM 794 O O . GLU A 1 97 ? -15.437 -0.811 28.291 1.00 73.62 97 GLU A O 1
ATOM 799 N N . ARG A 1 98 ? -17.527 -1.244 28.925 1.00 78.88 98 ARG A N 1
ATOM 800 C CA . ARG A 1 98 ? -17.612 -2.492 28.137 1.00 78.88 98 ARG A CA 1
ATOM 801 C C . ARG A 1 98 ? -17.637 -2.286 26.618 1.00 78.88 98 ARG A C 1
ATOM 803 O O . ARG A 1 98 ? -17.121 -3.128 25.888 1.00 78.88 98 ARG A O 1
ATOM 810 N N . ARG A 1 99 ? -18.255 -1.207 26.119 1.00 83.06 99 ARG A N 1
ATOM 811 C CA . ARG A 1 99 ? -18.276 -0.915 24.668 1.00 83.06 99 ARG A CA 1
ATOM 812 C C . ARG A 1 99 ? -16.933 -0.362 24.211 1.00 83.06 99 ARG A C 1
ATOM 814 O O . ARG A 1 99 ? -16.439 -0.785 23.171 1.00 83.06 99 ARG A O 1
ATOM 821 N N . LEU A 1 100 ? -16.343 0.507 25.024 1.00 84.88 100 LEU A N 1
ATOM 822 C CA . LEU A 1 100 ? -15.029 1.080 24.779 1.00 84.88 100 LEU A CA 1
ATOM 823 C C . LEU A 1 100 ? -13.941 0.000 24.739 1.00 84.88 100 LEU A C 1
ATOM 825 O O . LEU A 1 100 ? -13.199 -0.091 23.767 1.00 84.88 100 LEU A O 1
ATOM 829 N N . LEU A 1 101 ? -13.932 -0.911 25.717 1.00 85.38 101 LEU A N 1
ATOM 830 C CA . LEU A 1 101 ? -12.988 -2.030 25.746 1.00 85.38 101 LEU A CA 1
ATOM 831 C C . LEU A 1 101 ? -13.121 -2.943 24.514 1.00 85.38 101 LEU A C 1
ATOM 833 O O . LEU A 1 101 ? -12.115 -3.393 23.969 1.00 85.38 101 LEU A O 1
ATOM 837 N N . ASN A 1 102 ? -14.343 -3.180 24.024 1.00 87.00 102 ASN A N 1
ATOM 838 C CA . ASN A 1 102 ? -14.550 -3.921 22.776 1.00 87.00 102 ASN A CA 1
ATOM 839 C C . ASN A 1 102 ? -13.977 -3.185 21.553 1.00 87.00 102 ASN A C 1
ATOM 841 O O . ASN A 1 102 ? -13.392 -3.845 20.697 1.00 87.00 102 ASN A O 1
ATOM 845 N N . ARG A 1 103 ? -14.131 -1.855 21.464 1.00 88.31 103 ARG A N 1
ATOM 846 C CA . ARG A 1 103 ? -13.562 -1.040 20.373 1.00 8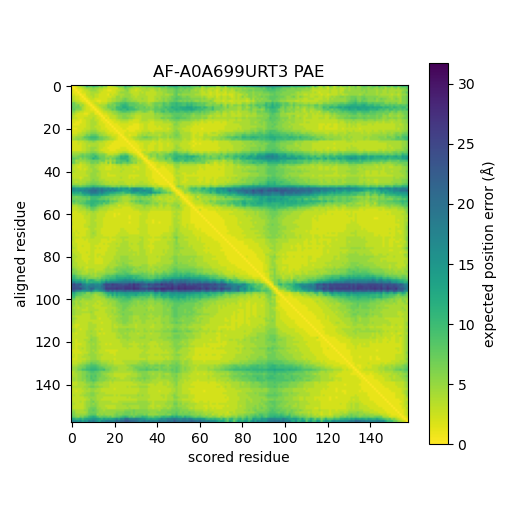8.31 103 ARG A CA 1
ATOM 847 C C . ARG A 1 103 ? -12.033 -1.074 20.405 1.00 88.31 103 ARG A C 1
ATOM 849 O O . ARG A 1 103 ? -11.429 -1.415 19.397 1.00 88.31 103 ARG A O 1
ATOM 856 N N . ILE A 1 104 ? -11.423 -0.880 21.576 1.00 88.31 104 ILE A N 1
ATOM 857 C CA . ILE A 1 104 ? -9.965 -0.982 21.768 1.00 88.31 104 ILE A CA 1
ATOM 858 C C . ILE A 1 104 ? -9.439 -2.356 21.325 1.00 88.31 104 ILE A C 1
ATOM 860 O O . ILE A 1 104 ? -8.442 -2.457 20.610 1.00 88.31 104 ILE A O 1
ATOM 864 N N . LEU A 1 105 ? -10.117 -3.442 21.714 1.00 88.69 105 LEU A N 1
ATOM 865 C CA . LEU A 1 105 ? -9.721 -4.792 21.305 1.00 88.69 105 LEU A CA 1
ATOM 866 C C . LEU A 1 105 ? -9.863 -5.032 19.796 1.00 88.69 105 LEU A C 1
ATOM 868 O O . LEU A 1 105 ? -9.093 -5.830 19.260 1.00 88.69 105 LEU A O 1
ATOM 872 N N . ARG A 1 106 ? -10.833 -4.398 19.124 1.00 89.75 106 ARG A N 1
ATOM 873 C CA . ARG A 1 106 ? -10.971 -4.463 17.659 1.00 89.75 106 ARG A CA 1
ATOM 874 C C . ARG A 1 106 ? -9.824 -3.735 16.978 1.00 89.75 106 ARG A C 1
ATOM 876 O O . ARG A 1 106 ? -9.075 -4.392 16.268 1.00 89.75 106 ARG A O 1
ATOM 883 N N . VAL A 1 107 ? -9.573 -2.479 17.342 1.00 89.50 107 VAL A N 1
ATOM 884 C CA . VAL A 1 107 ? -8.463 -1.695 16.773 1.00 89.50 107 VAL A CA 1
ATOM 885 C C . VAL A 1 107 ? -7.125 -2.390 16.955 1.00 89.50 107 VAL A C 1
ATOM 887 O O . VAL A 1 107 ? -6.342 -2.499 16.020 1.00 89.50 107 VAL A O 1
ATOM 890 N N . LYS A 1 108 ? -6.877 -2.972 18.133 1.00 89.50 108 LYS A N 1
ATOM 891 C CA . LYS A 1 108 ? -5.671 -3.775 18.355 1.00 89.50 108 LYS A CA 1
ATOM 892 C C . LYS A 1 108 ? -5.551 -4.941 17.363 1.00 89.50 108 LYS A C 1
ATOM 894 O O . LYS A 1 108 ? -4.447 -5.258 16.925 1.00 89.50 108 LYS A O 1
ATOM 899 N N . LYS A 1 109 ? -6.654 -5.629 17.047 1.00 89.69 109 LYS A N 1
ATOM 900 C CA . LYS A 1 109 ? -6.657 -6.705 16.041 1.00 89.69 109 LYS A CA 1
ATOM 901 C C . LYS A 1 109 ? -6.437 -6.152 14.639 1.00 89.69 109 LYS A C 1
ATOM 903 O O . LYS A 1 109 ? -5.715 -6.792 13.881 1.00 89.69 109 LYS A O 1
ATOM 908 N N . ASP A 1 110 ? -7.008 -4.996 14.332 1.00 88.81 110 ASP A N 1
ATOM 909 C CA . ASP A 1 110 ? -6.881 -4.337 13.036 1.00 88.81 110 ASP A CA 1
ATOM 910 C C . ASP A 1 110 ? -5.440 -3.891 12.779 1.00 88.81 110 ASP A C 1
ATOM 912 O O . ASP A 1 110 ? -4.881 -4.256 11.753 1.00 88.81 110 ASP A O 1
ATOM 916 N N . VAL A 1 111 ? -4.763 -3.277 13.755 1.00 88.69 111 VAL A N 1
ATOM 917 C CA . VAL A 1 111 ? -3.321 -2.961 13.672 1.00 88.69 111 VAL A CA 1
ATOM 918 C C . VAL A 1 111 ? -2.485 -4.222 13.414 1.00 88.69 111 VAL A C 1
ATOM 920 O O . VAL A 1 111 ? -1.630 -4.262 12.528 1.00 88.69 111 VAL A O 1
ATOM 923 N N . VAL A 1 112 ? -2.759 -5.316 14.137 1.00 89.94 112 VAL A N 1
ATOM 924 C CA . VAL A 1 112 ? -2.059 -6.594 13.913 1.00 89.94 112 VAL A CA 1
ATOM 925 C C . VAL A 1 112 ? -2.360 -7.174 12.527 1.00 89.94 112 VAL A C 1
ATOM 927 O O . VAL A 1 112 ? -1.467 -7.753 11.904 1.00 89.94 112 VAL A O 1
ATOM 930 N N . ARG A 1 113 ? -3.599 -7.049 12.037 1.00 89.06 113 ARG A N 1
ATOM 931 C CA . ARG A 1 113 ? -3.994 -7.480 10.689 1.00 89.06 113 ARG A CA 1
ATOM 932 C C . ARG A 1 113 ? -3.276 -6.645 9.636 1.00 89.06 113 ARG A C 1
ATOM 934 O O . ARG A 1 113 ? -2.687 -7.235 8.741 1.00 89.06 113 ARG A O 1
ATOM 941 N N . PHE A 1 114 ? -3.235 -5.328 9.796 1.00 89.12 114 PHE A N 1
ATOM 942 C CA . PHE A 1 114 ? -2.549 -4.407 8.901 1.00 89.12 114 PHE A CA 1
ATOM 943 C C . PHE A 1 114 ? -1.076 -4.773 8.731 1.00 89.12 114 PHE A C 1
ATOM 945 O O . PHE A 1 114 ? -0.617 -5.004 7.616 1.00 89.12 114 PHE A O 1
ATOM 952 N N . ARG A 1 115 ? -0.349 -4.991 9.836 1.00 88.06 115 ARG A N 1
ATOM 953 C CA . ARG A 1 115 ? 1.050 -5.451 9.779 1.00 88.06 115 ARG A CA 1
ATOM 954 C C . ARG A 1 115 ? 1.217 -6.728 8.958 1.00 88.06 115 ARG A C 1
ATOM 956 O O . ARG A 1 115 ? 2.169 -6.849 8.192 1.00 88.06 115 ARG A O 1
ATOM 963 N N . ARG A 1 116 ? 0.286 -7.682 9.080 1.00 89.44 116 ARG A N 1
ATOM 964 C CA . ARG A 1 116 ? 0.295 -8.929 8.291 1.00 89.44 116 ARG A CA 1
ATOM 965 C C . ARG A 1 116 ? 0.031 -8.710 6.798 1.00 89.44 116 ARG A C 1
ATOM 967 O O . ARG A 1 116 ? 0.380 -9.600 6.032 1.00 89.44 116 ARG A O 1
ATOM 974 N N . LEU A 1 117 ? -0.549 -7.580 6.395 1.00 88.38 117 LEU A N 1
ATOM 975 C CA . LEU A 1 117 ? -0.723 -7.192 4.991 1.00 88.38 117 LEU A CA 1
ATOM 976 C C . LEU A 1 117 ? 0.540 -6.524 4.427 1.00 88.38 117 LEU A C 1
ATOM 978 O O . LEU A 1 117 ? 0.904 -6.783 3.283 1.00 88.38 117 LEU A O 1
ATOM 982 N N . VAL A 1 118 ? 1.260 -5.743 5.241 1.00 88.88 118 VAL A N 1
ATOM 983 C CA . VAL A 1 118 ? 2.498 -5.062 4.815 1.00 88.88 118 VAL A CA 1
ATOM 984 C C . VAL A 1 118 ? 3.698 -6.021 4.722 1.00 88.88 118 VAL A C 1
ATOM 986 O O . VAL A 1 118 ? 4.529 -5.891 3.824 1.00 88.88 118 VAL A O 1
ATOM 989 N N . TYR A 1 119 ? 3.801 -7.033 5.596 1.00 89.44 119 TYR A N 1
ATOM 990 C CA . TYR A 1 119 ? 4.920 -7.996 5.561 1.00 89.44 119 TYR A CA 1
ATOM 991 C C . TYR A 1 119 ? 5.093 -8.711 4.201 1.00 89.44 119 TYR A C 1
ATOM 993 O O . TYR A 1 119 ? 6.212 -8.705 3.677 1.00 89.44 119 TYR A O 1
ATOM 1001 N N . PRO A 1 120 ? 4.037 -9.300 3.599 1.00 90.69 120 PRO A N 1
ATOM 1002 C CA . PRO A 1 120 ? 4.124 -9.918 2.278 1.00 90.69 120 PRO A CA 1
ATOM 1003 C C . PRO A 1 120 ? 4.568 -8.955 1.175 1.00 90.69 120 PRO A C 1
ATOM 1005 O O . PRO A 1 120 ? 5.291 -9.370 0.271 1.00 90.69 120 PRO A O 1
ATOM 1008 N N . GLU A 1 121 ? 4.183 -7.677 1.250 1.00 90.56 121 GLU A N 1
ATOM 1009 C CA . GLU A 1 121 ? 4.621 -6.665 0.285 1.00 90.56 121 GLU A CA 1
ATOM 1010 C C . GLU A 1 121 ? 6.134 -6.473 0.321 1.00 90.56 121 GLU A C 1
ATOM 1012 O O . GLU A 1 121 ? 6.798 -6.551 -0.715 1.00 90.56 121 GLU A O 1
ATOM 1017 N N . ARG A 1 122 ? 6.692 -6.296 1.523 1.00 92.50 122 ARG A N 1
ATOM 1018 C CA . ARG A 1 122 ? 8.137 -6.167 1.724 1.00 92.50 122 ARG A CA 1
ATOM 1019 C C . ARG A 1 122 ? 8.881 -7.388 1.183 1.00 92.50 122 ARG A C 1
ATOM 1021 O O . ARG A 1 122 ? 9.870 -7.235 0.468 1.00 92.50 122 ARG A O 1
ATOM 1028 N N . ASP A 1 123 ? 8.420 -8.591 1.522 1.00 92.56 123 ASP A N 1
ATOM 1029 C CA . ASP A 1 123 ? 9.087 -9.835 1.122 1.00 92.56 123 ASP A CA 1
ATOM 1030 C C . ASP A 1 123 ? 9.042 -10.032 -0.397 1.00 92.56 123 ASP A C 1
ATOM 1032 O O . ASP A 1 123 ? 10.065 -10.332 -1.014 1.00 92.56 123 ASP A O 1
ATOM 1036 N N . LYS A 1 124 ? 7.896 -9.742 -1.020 1.00 93.06 124 LYS A N 1
ATOM 1037 C CA . LYS A 1 124 ? 7.737 -9.730 -2.478 1.00 93.06 124 LYS A CA 1
ATOM 1038 C C . LYS A 1 124 ? 8.722 -8.772 -3.151 1.00 93.06 124 LYS A C 1
ATOM 1040 O O . LYS A 1 124 ? 9.360 -9.141 -4.136 1.00 93.06 124 LYS A O 1
ATOM 1045 N N . ILE A 1 125 ? 8.865 -7.548 -2.644 1.00 93.50 125 ILE A N 1
ATOM 1046 C CA . ILE A 1 125 ? 9.802 -6.568 -3.212 1.00 93.50 125 ILE A CA 1
ATOM 1047 C C . ILE A 1 125 ? 11.251 -7.030 -3.008 1.00 93.50 125 ILE A C 1
ATOM 1049 O O . ILE A 1 125 ? 12.062 -6.936 -3.931 1.00 93.50 125 ILE A O 1
ATOM 1053 N N . ALA A 1 126 ? 11.577 -7.604 -1.846 1.00 94.00 126 ALA A N 1
ATOM 1054 C CA . ALA A 1 126 ? 12.898 -8.169 -1.580 1.00 94.00 126 ALA A CA 1
ATOM 1055 C C . ALA A 1 126 ? 13.257 -9.303 -2.554 1.00 94.00 126 ALA A C 1
ATOM 1057 O O . ALA A 1 126 ? 14.402 -9.393 -3.003 1.00 94.00 126 ALA A O 1
ATOM 1058 N N . GLU A 1 127 ? 12.295 -10.160 -2.904 1.00 94.19 127 GLU A N 1
ATOM 1059 C CA . GLU A 1 127 ? 12.474 -11.202 -3.919 1.00 94.19 127 GLU A CA 1
ATOM 1060 C C . GLU A 1 127 ? 12.739 -10.607 -5.305 1.00 94.19 127 GLU A C 1
ATOM 1062 O O . GLU A 1 127 ? 13.692 -11.021 -5.967 1.00 94.19 127 GLU A O 1
ATOM 1067 N N . ILE A 1 128 ? 11.971 -9.592 -5.718 1.00 92.88 128 ILE A N 1
ATOM 1068 C CA . ILE A 1 128 ? 12.163 -8.884 -6.998 1.00 92.88 128 ILE A CA 1
ATOM 1069 C C . ILE A 1 128 ? 13.566 -8.271 -7.083 1.00 92.88 128 ILE A C 1
ATOM 1071 O O . ILE A 1 128 ? 14.241 -8.397 -8.105 1.00 92.88 128 ILE A O 1
ATOM 1075 N N . LEU A 1 129 ? 14.045 -7.655 -6.001 1.00 94.31 129 LEU A N 1
ATOM 1076 C CA . LEU A 1 129 ? 15.379 -7.051 -5.945 1.00 94.31 129 LEU A CA 1
ATOM 1077 C C . LEU A 1 129 ? 16.516 -8.076 -6.094 1.00 94.31 129 LEU A C 1
ATOM 1079 O O . LEU A 1 129 ? 17.594 -7.723 -6.579 1.00 94.31 129 LEU A O 1
ATOM 1083 N N . ARG A 1 130 ? 16.281 -9.339 -5.716 1.00 94.75 130 ARG A N 1
ATOM 1084 C CA . ARG A 1 130 ? 17.241 -10.450 -5.847 1.00 94.75 130 ARG A CA 1
ATOM 1085 C C . ARG A 1 130 ? 17.197 -11.147 -7.207 1.00 94.75 130 ARG A C 1
ATOM 1087 O O . ARG A 1 130 ? 18.078 -11.961 -7.479 1.00 94.75 130 ARG A O 1
ATOM 1094 N N . MET A 1 131 ? 16.203 -10.864 -8.051 1.00 93.50 131 MET A N 1
ATOM 1095 C CA . MET A 1 131 ? 16.101 -11.491 -9.371 1.00 93.50 131 MET A CA 1
ATOM 1096 C C . MET A 1 131 ? 17.293 -11.114 -10.270 1.00 93.50 131 MET A C 1
ATOM 1098 O O . MET A 1 131 ? 17.852 -10.029 -10.111 1.00 93.50 131 MET A O 1
ATOM 1102 N N . PRO A 1 132 ? 17.690 -11.971 -11.226 1.00 92.44 132 PRO A N 1
ATOM 1103 C CA . PRO A 1 132 ? 18.721 -11.644 -12.211 1.00 92.44 132 PRO A CA 1
ATOM 1104 C C . PRO A 1 132 ? 18.371 -10.404 -13.047 1.00 92.44 132 PRO A C 1
ATOM 1106 O O . PRO A 1 132 ? 17.193 -10.123 -13.289 1.00 92.44 132 PRO A O 1
ATOM 1109 N N . ASP A 1 133 ? 19.390 -9.675 -13.510 1.00 91.56 133 ASP A N 1
ATOM 1110 C CA . ASP A 1 133 ? 19.208 -8.449 -14.303 1.00 91.56 133 ASP A CA 1
ATOM 1111 C C . ASP A 1 133 ? 18.539 -8.716 -15.663 1.00 91.56 133 ASP A C 1
ATOM 1113 O O . ASP A 1 133 ? 17.894 -7.822 -16.211 1.00 91.56 133 ASP A O 1
ATOM 1117 N N . GLU A 1 134 ? 18.629 -9.947 -16.187 1.00 88.56 134 GLU A N 1
ATOM 1118 C CA . GLU A 1 134 ? 17.913 -10.355 -17.402 1.00 88.56 134 GLU A CA 1
ATOM 1119 C C . GLU A 1 134 ? 16.390 -10.384 -17.208 1.00 88.56 134 GLU A C 1
ATOM 1121 O O . GLU A 1 134 ? 15.643 -10.221 -18.172 1.00 88.56 134 GLU A O 1
ATOM 1126 N N . ILE A 1 135 ? 15.926 -10.598 -15.970 1.00 86.75 135 ILE A N 1
ATOM 1127 C CA . ILE A 1 135 ? 14.500 -10.635 -15.616 1.00 86.75 135 ILE A CA 1
ATOM 1128 C C . ILE A 1 135 ? 14.040 -9.257 -15.135 1.00 86.75 135 ILE A C 1
ATOM 1130 O O . ILE A 1 135 ? 12.999 -8.760 -15.567 1.00 86.75 135 ILE A O 1
ATOM 1134 N N . VAL A 1 136 ? 14.815 -8.631 -14.244 1.00 90.44 136 VAL A N 1
ATOM 1135 C CA . VAL A 1 136 ? 14.510 -7.320 -13.661 1.00 90.44 136 VAL A CA 1
ATOM 1136 C C . VAL A 1 136 ? 15.714 -6.401 -13.873 1.00 90.44 136 VAL A C 1
ATOM 1138 O O . VAL A 1 136 ? 16.669 -6.471 -13.099 1.00 90.44 136 VAL A O 1
ATOM 1141 N N . PRO A 1 137 ? 15.683 -5.512 -14.883 1.00 91.62 137 PRO A N 1
ATOM 1142 C CA . PRO A 1 137 ? 16.805 -4.629 -15.186 1.00 91.62 137 PRO A CA 1
ATOM 1143 C C . PRO A 1 137 ? 17.208 -3.749 -13.999 1.00 91.62 137 PRO A C 1
ATOM 1145 O O . PRO A 1 137 ? 16.359 -3.318 -13.215 1.00 91.62 137 PRO A O 1
ATOM 1148 N N . ALA A 1 138 ? 18.492 -3.394 -13.909 1.00 91.25 138 ALA A N 1
ATOM 1149 C CA . ALA A 1 138 ? 19.032 -2.575 -12.820 1.00 91.25 138 ALA A CA 1
ATOM 1150 C C . ALA A 1 138 ? 18.311 -1.221 -12.640 1.00 91.25 138 ALA A C 1
ATOM 1152 O O . ALA A 1 138 ? 18.108 -0.771 -11.511 1.00 91.25 138 ALA A O 1
ATOM 1153 N N . GLU A 1 139 ? 17.866 -0.598 -13.737 1.00 90.50 139 GLU A N 1
ATOM 1154 C CA . GLU A 1 139 ? 17.045 0.620 -13.696 1.00 90.50 139 GLU A CA 1
ATOM 1155 C C . GLU A 1 139 ? 15.717 0.390 -12.967 1.00 90.50 139 GLU A C 1
ATOM 1157 O O . GLU A 1 139 ? 15.289 1.224 -12.175 1.00 90.50 139 GLU A O 1
ATOM 1162 N N . LEU A 1 140 ? 15.079 -0.763 -13.192 1.00 91.94 140 LEU A N 1
ATOM 1163 C CA . LEU A 1 140 ? 13.826 -1.126 -12.539 1.00 91.94 140 LEU A CA 1
ATOM 1164 C C . LEU A 1 140 ? 14.044 -1.457 -11.057 1.00 91.94 140 LEU A C 1
ATOM 1166 O O . LEU A 1 140 ? 13.249 -1.053 -10.212 1.00 91.94 140 LEU A O 1
ATOM 1170 N N . LYS A 1 141 ? 15.164 -2.107 -10.719 1.00 94.00 141 LYS A N 1
ATOM 1171 C CA . LYS A 1 141 ? 15.564 -2.354 -9.323 1.00 94.00 141 LYS A CA 1
ATOM 1172 C C . LYS A 1 141 ? 15.791 -1.070 -8.527 1.00 94.00 141 LYS A C 1
ATOM 1174 O O . LYS A 1 141 ? 15.593 -1.071 -7.318 1.00 94.00 141 LYS A O 1
ATOM 1179 N N . ALA A 1 142 ? 16.214 0.023 -9.168 1.00 92.81 142 ALA A N 1
ATOM 1180 C CA . ALA A 1 142 ? 16.329 1.314 -8.492 1.00 92.81 142 ALA A CA 1
ATOM 1181 C C . ALA A 1 142 ? 14.963 1.812 -7.990 1.00 92.81 142 ALA A C 1
ATOM 1183 O O . ALA A 1 142 ? 14.872 2.224 -6.842 1.00 92.81 142 ALA A O 1
ATOM 1184 N N . TYR A 1 143 ? 13.910 1.676 -8.800 1.00 93.00 143 TYR A N 1
ATOM 1185 C CA . TYR A 1 143 ? 12.541 2.009 -8.396 1.00 93.00 143 TYR A CA 1
ATOM 1186 C C . TYR A 1 143 ? 12.001 1.062 -7.315 1.00 93.00 143 TYR A C 1
ATOM 1188 O O . TYR A 1 143 ? 11.429 1.506 -6.329 1.00 93.00 143 TYR A O 1
ATOM 1196 N N . TYR A 1 144 ? 12.246 -0.247 -7.438 1.00 94.00 144 TYR A N 1
ATOM 1197 C CA . TYR A 1 144 ? 11.828 -1.198 -6.402 1.00 94.00 144 TYR A CA 1
ATOM 1198 C C . TYR A 1 144 ? 12.553 -1.014 -5.061 1.00 94.00 144 TYR A C 1
ATOM 1200 O O . TYR A 1 144 ? 12.008 -1.416 -4.040 1.00 94.00 144 TYR A O 1
ATOM 1208 N N . ARG A 1 145 ? 13.754 -0.417 -5.031 1.00 93.88 145 ARG A N 1
ATOM 1209 C CA . ARG A 1 145 ? 14.4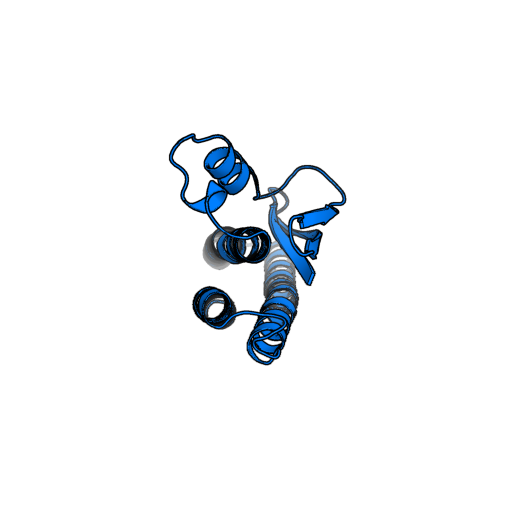19 -0.058 -3.766 1.00 93.88 145 ARG A CA 1
ATOM 1210 C C . ARG A 1 145 ? 13.673 1.044 -3.021 1.00 93.88 145 ARG A C 1
ATOM 1212 O O . ARG A 1 145 ? 13.506 0.921 -1.820 1.00 93.88 145 ARG A O 1
ATOM 1219 N N . ASP A 1 146 ? 13.178 2.045 -3.738 1.00 92.12 146 ASP A N 1
ATOM 1220 C CA . ASP A 1 146 ? 12.364 3.120 -3.158 1.00 92.12 146 ASP A CA 1
ATOM 1221 C C . ASP A 1 146 ? 11.074 2.558 -2.533 1.00 92.12 146 ASP A C 1
ATOM 1223 O O . ASP A 1 146 ? 10.813 2.740 -1.348 1.00 92.12 146 ASP A O 1
ATOM 1227 N N . ALA A 1 147 ? 10.350 1.714 -3.278 1.00 92.06 147 ALA A N 1
ATOM 1228 C CA . ALA A 1 147 ? 9.169 1.020 -2.756 1.00 92.06 147 ALA A CA 1
ATOM 1229 C C . ALA A 1 147 ? 9.485 0.066 -1.586 1.00 92.06 147 ALA A C 1
ATOM 1231 O O . ALA A 1 147 ? 8.657 -0.131 -0.698 1.00 92.06 147 ALA A O 1
ATOM 1232 N N . TYR A 1 148 ? 10.676 -0.542 -1.564 1.00 92.88 148 TYR A N 1
ATOM 1233 C CA . TYR A 1 148 ? 11.124 -1.353 -0.430 1.00 92.88 148 TYR A CA 1
ATOM 1234 C C . TYR A 1 148 ? 11.309 -0.500 0.830 1.00 92.88 148 TYR A C 1
ATOM 1236 O O . TYR A 1 148 ? 10.877 -0.907 1.909 1.00 92.88 148 TYR A O 1
ATOM 1244 N N . ASP A 1 149 ? 11.902 0.685 0.687 1.00 91.00 149 ASP A N 1
ATOM 1245 C CA . ASP A 1 149 ? 12.079 1.630 1.787 1.00 91.00 149 ASP A CA 1
ATOM 1246 C C . ASP A 1 149 ? 10.719 2.157 2.282 1.00 91.00 149 ASP A C 1
ATOM 1248 O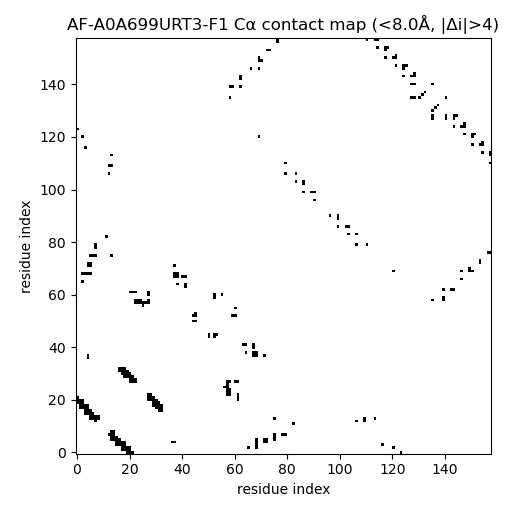 O . ASP A 1 149 ? 10.497 2.196 3.493 1.00 91.00 149 ASP A O 1
ATOM 1252 N N . HIS A 1 150 ? 9.767 2.449 1.385 1.00 89.38 150 HIS A N 1
ATOM 1253 C CA . HIS A 1 150 ? 8.381 2.782 1.758 1.00 89.38 150 HIS A CA 1
ATOM 1254 C C . HIS A 1 150 ? 7.704 1.641 2.534 1.00 89.38 150 HIS A C 1
ATOM 1256 O O . HIS A 1 150 ? 7.087 1.870 3.573 1.00 89.38 150 HIS A O 1
ATOM 1262 N N . ALA A 1 151 ? 7.869 0.388 2.096 1.00 89.12 151 ALA A N 1
ATOM 1263 C CA . ALA A 1 151 ? 7.317 -0.767 2.804 1.00 89.12 151 ALA A CA 1
ATOM 1264 C C . ALA A 1 151 ? 7.931 -0.953 4.206 1.00 89.12 151 ALA A C 1
ATOM 1266 O O . ALA A 1 151 ? 7.230 -1.361 5.133 1.00 89.12 151 ALA A O 1
ATOM 1267 N N . ILE A 1 152 ? 9.223 -0.650 4.388 1.00 89.69 152 ILE A N 1
ATOM 1268 C CA . ILE A 1 152 ? 9.857 -0.646 5.716 1.00 89.69 152 ILE A CA 1
ATOM 1269 C C . ILE A 1 152 ? 9.284 0.474 6.582 1.00 89.69 152 ILE A C 1
ATOM 1271 O O . ILE A 1 152 ? 8.903 0.214 7.719 1.00 89.69 152 ILE A O 1
ATOM 1275 N N . GLN A 1 153 ? 9.172 1.691 6.051 1.00 87.31 153 GLN A N 1
ATOM 1276 C CA . GLN A 1 153 ? 8.596 2.815 6.789 1.00 87.31 153 GLN A CA 1
ATOM 1277 C C . GLN A 1 153 ? 7.159 2.522 7.235 1.00 87.31 153 GLN A C 1
ATOM 1279 O O . GLN A 1 153 ? 6.810 2.780 8.384 1.00 87.31 153 GLN A O 1
ATOM 1284 N N . ALA A 1 154 ? 6.345 1.916 6.367 1.00 84.38 154 ALA A N 1
ATOM 1285 C CA . ALA A 1 154 ? 4.995 1.481 6.712 1.00 84.38 154 ALA A CA 1
ATOM 1286 C C . ALA A 1 154 ? 4.978 0.420 7.832 1.00 84.38 154 ALA A C 1
ATOM 1288 O O . ALA A 1 154 ? 4.049 0.395 8.632 1.00 84.38 154 ALA A O 1
ATOM 1289 N N . LEU A 1 155 ? 5.999 -0.443 7.929 1.00 84.06 155 LEU A N 1
ATOM 1290 C CA . LEU A 1 155 ? 6.133 -1.405 9.032 1.00 84.06 155 LEU A CA 1
ATOM 1291 C C . LEU A 1 155 ? 6.588 -0.760 10.343 1.00 84.06 155 LEU A C 1
ATOM 1293 O O . LEU A 1 155 ? 6.177 -1.229 11.400 1.00 84.06 155 LEU A O 1
ATOM 1297 N N . ASP A 1 156 ? 7.439 0.263 10.285 1.00 80.75 156 ASP A N 1
ATOM 1298 C CA . ASP A 1 156 ? 7.922 0.972 11.477 1.00 80.75 156 ASP A CA 1
ATOM 1299 C C . ASP A 1 156 ? 6.831 1.853 12.100 1.00 80.75 156 ASP A C 1
ATOM 1301 O O . ASP A 1 156 ? 6.817 2.069 13.312 1.00 80.75 156 ASP A O 1
ATOM 1305 N N . LEU A 1 157 ? 5.904 2.342 11.274 1.00 70.19 157 LEU A N 1
ATOM 1306 C CA . LEU A 1 157 ? 4.759 3.142 11.702 1.00 70.19 157 LEU A CA 1
ATOM 1307 C C . LEU A 1 157 ? 3.577 2.288 12.222 1.00 70.19 157 LEU A C 1
ATOM 1309 O O . LEU A 1 157 ? 2.631 2.860 12.762 1.00 70.19 157 LEU A O 1
ATOM 1313 N N . ALA A 1 158 ? 3.597 0.955 12.037 1.00 60.19 158 ALA A N 1
ATOM 1314 C CA . ALA A 1 158 ? 2.487 0.025 12.319 1.00 60.19 158 ALA A CA 1
ATOM 1315 C C . ALA A 1 158 ? 2.697 -0.856 13.567 1.00 60.19 158 ALA A C 1
ATOM 1317 O O . ALA A 1 158 ? 1.715 -1.071 14.312 1.00 60.19 158 ALA A O 1
#

Nearest PDB structures (foldseek):
  5jrw-assembly1_C  TM=9.114E-01  e=2.430E-10  Thermotoga maritima MSB8
  2iub-assembly2_G  TM=9.211E-01  e=6.285E-09  Thermotoga maritima
  5jtg-assembly1_C  TM=9.147E-01  e=7.044E-09  Thermotoga maritima MSB8
  4eeb-assembly1_B  TM=9.206E-01  e=8.360E-09  Thermotoga maritima

Organism: Tanacetum cinerariifolium (NCBI:txid118510)

pLDDT: mean 88.16, std 6.09, range [60.19, 95.12]

Radius of gyration: 18.39 Å; Cα contacts (8 Å, |Δi|>4): 164; chains: 1; bounding box: 39×26×55 Å

Sequence (158 aa):
MVSRMTDFTSDLEINDDQLSIFTGPNYVLCFQDDYDDCLEVLRNRLRANLSQLRRKSSGYLAYALTDVVLDHYYPTMAAIGDYIEELEDQIFTERRERRLLNRILRVKKDVVRFRRLVYPERDKIAEILRMPDEIVPAELKAYYRDAYDHAIQALDLA

Foldseek 3Di:
DKAWAWDQDPVRAIDTWIWDWDFDFADIDIDTPDDPGLCVVVVVLVVDPPRPCVVDTSLVVSLVRLLSRLVNLVVRLVSLVVVVVVLVVCVVPPPPVPVSVVSVVRSVVRVVVSLVNLVVSLVVLVVLLPDDCVVPPPVSNVSSVVSNVSSVVSNVSD

InterPro domains:
  IPR002523 Mg2+ transporter protein, CorA-like/Zinc transport protein ZntB [PF01544] (18-156)
  IPR045861 CorA, cytoplasmic domain [SSF143865] (14-157)

Secondary structure (DSSP, 8-state):
-EEEEEEE-TTS-EEEEEEEEEE-SS-EEEEESSS--TTHHHHHHHHSTT-GGGGS-HHHHHHHHHHHHHHTHHHHHHHHHHHHHHHHHHHHH-S-HHHHHHHHHHHHHHHHHHHHHHHHHHHHHHHHHHS-TTTS-HHHHHHHHHHHHHHHHHHH--

Solvent-accessible surface area (backbone atoms only — not comparable to full-atom values): 9076 Å² total; per-residue (Å²): 91,75,46,63,42,54,43,64,44,97,86,77,44,74,47,74,45,58,38,39,41,48,73,49,92,80,40,68,48,78,47,60,89,70,84,93,65,78,54,60,66,58,53,52,46,64,70,41,92,84,35,67,72,76,77,50,54,28,65,52,53,54,48,53,55,53,44,47,38,58,60,38,46,54,61,32,50,49,56,52,49,56,50,50,53,56,52,54,56,41,66,80,73,51,92,58,61,73,62,53,52,52,50,55,56,46,53,56,50,43,44,57,50,51,48,65,59,48,51,56,50,36,53,53,42,54,52,55,66,68,45,57,56,93,80,44,40,68,75,57,42,56,55,48,49,53,49,38,51,51,39,48,53,57,57,76,76,88

Mean predicted aligned error: 5.38 Å